Protein AF-C0EUX6-F1 (afdb_monomer_lite)

Structure (mmCIF, N/CA/C/O backbone):
data_AF-C0EUX6-F1
#
_entry.id   AF-C0EUX6-F1
#
loop_
_atom_site.group_PDB
_atom_site.id
_atom_site.type_symbol
_atom_site.label_atom_id
_atom_site.label_alt_id
_atom_site.label_comp_id
_atom_site.label_asym_id
_atom_site.label_entity_id
_atom_site.label_seq_id
_atom_site.pdbx_PDB_ins_code
_atom_site.Cartn_x
_atom_site.Cartn_y
_atom_site.Cartn_z
_atom_site.occupancy
_atom_site.B_iso_or_equiv
_atom_site.auth_seq_id
_atom_site.auth_comp_id
_atom_site.auth_asym_id
_atom_site.auth_atom_id
_atom_site.pdbx_PDB_model_num
ATOM 1 N N . MET A 1 1 ? -23.856 -21.561 20.887 1.00 51.75 1 MET A N 1
ATOM 2 C CA . MET A 1 1 ? -22.809 -20.788 21.598 1.00 51.75 1 MET A CA 1
ATOM 3 C C . MET A 1 1 ? -22.671 -19.412 20.959 1.00 51.75 1 MET A C 1
ATOM 5 O O . MET A 1 1 ? -22.962 -19.284 19.781 1.00 51.75 1 MET A O 1
ATOM 9 N N . LEU A 1 2 ? -22.234 -18.390 21.704 1.00 50.78 2 LEU A N 1
ATOM 10 C CA . LEU A 1 2 ? -22.092 -17.003 21.214 1.00 50.78 2 LEU A CA 1
ATOM 11 C C . LEU A 1 2 ? -21.174 -16.906 19.976 1.00 50.78 2 LEU A C 1
ATOM 13 O O . LEU A 1 2 ? -21.455 -16.168 19.037 1.00 50.78 2 LEU A O 1
ATOM 17 N N . PHE A 1 3 ? -20.139 -17.751 19.940 1.00 51.97 3 PHE A N 1
ATOM 18 C CA . PHE A 1 3 ? -19.257 -17.929 18.787 1.00 51.97 3 PHE A CA 1
ATOM 19 C C . PHE A 1 3 ? -19.968 -18.508 17.555 1.00 51.97 3 PHE 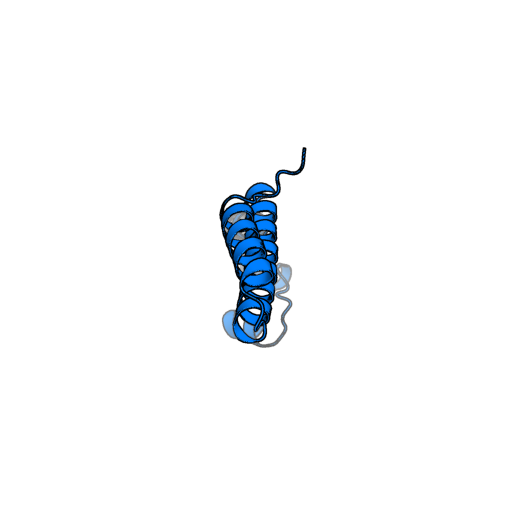A C 1
ATOM 21 O O . PHE A 1 3 ? -19.644 -18.122 16.444 1.00 51.97 3 PHE A O 1
ATOM 28 N N . GLU A 1 4 ? -20.987 -19.355 17.720 1.00 54.12 4 GLU A N 1
ATOM 29 C CA . GLU A 1 4 ? -21.733 -19.938 16.591 1.00 54.12 4 GLU A CA 1
ATOM 30 C C . GLU A 1 4 ? -22.688 -18.935 15.927 1.00 54.12 4 GLU A C 1
ATOM 32 O O . GLU A 1 4 ? -23.073 -19.143 14.782 1.00 54.12 4 GLU A O 1
ATOM 37 N N . GLN A 1 5 ? -23.090 -17.869 16.631 1.00 50.97 5 GLN A N 1
ATOM 38 C CA . GLN A 1 5 ? -23.906 -16.792 16.055 1.00 50.97 5 GLN A CA 1
ATOM 39 C C . GLN A 1 5 ? -23.050 -15.793 15.267 1.00 50.97 5 GLN A C 1
ATOM 41 O O . GLN A 1 5 ? -23.478 -15.328 14.213 1.00 50.97 5 GLN A O 1
ATOM 46 N N . LEU A 1 6 ? -21.822 -15.521 15.730 1.00 50.75 6 LEU A N 1
ATOM 47 C CA . LEU A 1 6 ? -20.831 -14.739 14.983 1.00 50.75 6 LEU A CA 1
ATOM 48 C C . LEU A 1 6 ? -20.450 -15.436 13.666 1.00 50.75 6 LEU A C 1
ATOM 50 O O . LEU A 1 6 ? -20.362 -14.783 12.633 1.00 50.75 6 LEU A O 1
ATOM 54 N N . ASP A 1 7 ? -20.284 -16.760 13.706 1.00 49.16 7 ASP A N 1
ATOM 55 C CA . ASP A 1 7 ? -19.822 -17.568 12.569 1.00 49.16 7 ASP A CA 1
ATOM 56 C C . ASP A 1 7 ? -20.911 -17.814 11.503 1.00 49.16 7 ASP A C 1
ATOM 58 O O . ASP A 1 7 ? -20.608 -18.189 10.373 1.00 49.16 7 ASP A O 1
ATOM 62 N N . LYS A 1 8 ? -22.195 -17.623 11.847 1.00 53.84 8 LYS A N 1
ATOM 63 C CA . LYS A 1 8 ? -23.330 -17.958 10.964 1.00 53.84 8 LYS A CA 1
ATOM 64 C C . LYS A 1 8 ? -24.135 -16.774 10.443 1.00 53.84 8 LYS A C 1
ATOM 66 O O . LYS A 1 8 ? -24.655 -16.878 9.337 1.00 53.84 8 LYS A O 1
ATOM 71 N N . GLU A 1 9 ? -24.298 -15.695 11.213 1.00 50.09 9 GLU A N 1
ATOM 72 C CA . GLU A 1 9 ? -25.284 -14.650 10.877 1.00 50.09 9 GLU A CA 1
ATOM 73 C C . GLU A 1 9 ? -24.696 -13.257 10.623 1.00 50.09 9 GLU A C 1
ATOM 75 O O . GLU A 1 9 ? -25.452 -12.360 10.260 1.00 50.09 9 GLU A O 1
ATOM 80 N N . GLU A 1 10 ? -23.379 -13.053 10.780 1.00 51.62 10 GLU A N 1
ATOM 81 C CA . GLU A 1 10 ? -22.654 -11.782 10.526 1.00 51.62 10 GLU A CA 1
ATOM 82 C C . GLU A 1 10 ? -23.211 -10.539 11.278 1.00 51.62 10 GLU A C 1
ATOM 84 O O . GLU A 1 10 ? -22.642 -9.450 11.238 1.00 51.62 10 GLU A O 1
ATOM 89 N N . LYS A 1 11 ? -24.314 -10.685 12.023 1.00 50.06 11 LYS A N 1
ATOM 90 C CA . LYS A 1 11 ? -25.012 -9.651 12.785 1.00 50.06 11 LYS A CA 1
ATOM 91 C C . LYS A 1 11 ? -25.377 -10.189 14.156 1.00 50.06 11 LYS A C 1
ATOM 93 O O . LYS A 1 11 ? -26.407 -10.822 14.364 1.00 50.06 11 LYS A O 1
ATOM 98 N N . ILE A 1 12 ? -24.531 -9.870 15.123 1.00 56.38 12 ILE A N 1
ATOM 99 C CA . ILE A 1 12 ? -24.845 -10.058 16.534 1.00 56.38 12 ILE A CA 1
ATOM 100 C C . ILE A 1 12 ? -25.888 -9.005 16.926 1.00 56.38 12 ILE A C 1
ATOM 102 O O . ILE A 1 12 ? -25.641 -7.815 16.752 1.00 56.38 12 ILE A O 1
ATOM 106 N N . ASN A 1 13 ? -27.041 -9.419 17.464 1.00 58.91 13 ASN A N 1
ATOM 107 C CA . ASN A 1 13 ? -28.014 -8.506 18.070 1.00 58.91 13 ASN A CA 1
ATOM 108 C C . ASN A 1 13 ? -27.635 -8.250 19.547 1.00 58.91 13 ASN A C 1
ATOM 110 O O . ASN A 1 13 ? -27.876 -9.123 20.388 1.00 58.91 13 ASN A O 1
ATOM 114 N N . PRO A 1 14 ? -27.080 -7.074 19.902 1.00 58.28 14 PRO A N 1
ATOM 115 C CA . PRO A 1 14 ? -26.565 -6.810 21.249 1.00 58.28 14 PRO A CA 1
ATOM 116 C C . PRO A 1 14 ? -27.666 -6.828 22.320 1.00 58.28 14 PRO A C 1
ATOM 118 O O . PRO A 1 14 ? -27.411 -7.170 23.473 1.00 58.28 14 PRO A O 1
ATOM 121 N N . ALA A 1 15 ? -28.915 -6.531 21.941 1.00 58.94 15 ALA A N 1
ATOM 122 C CA . ALA A 1 15 ? -30.058 -6.531 22.854 1.00 58.94 15 ALA A CA 1
ATOM 123 C C . ALA A 1 15 ? -30.412 -7.942 23.360 1.00 58.94 15 ALA A C 1
ATOM 125 O O . ALA A 1 15 ? -30.818 -8.106 24.510 1.00 58.94 15 ALA A O 1
ATOM 126 N N . ALA A 1 16 ? -30.208 -8.973 22.532 1.00 62.91 16 ALA A N 1
ATOM 127 C CA . ALA A 1 16 ? -30.423 -10.360 22.937 1.00 62.91 16 ALA A CA 1
ATOM 128 C C . ALA A 1 16 ? -29.374 -10.821 23.964 1.00 62.91 16 ALA A C 1
ATOM 130 O O . ALA A 1 16 ? -29.693 -11.598 24.863 1.00 62.91 16 ALA A O 1
ATOM 131 N N . ILE A 1 17 ? -28.149 -10.291 23.879 1.00 62.53 17 ILE A N 1
ATOM 132 C CA . ILE A 1 17 ? -27.068 -10.554 24.837 1.00 62.53 17 ILE A CA 1
ATOM 133 C C . ILE A 1 17 ? -27.390 -9.891 26.177 1.00 62.53 17 ILE A C 1
ATOM 135 O O . ILE A 1 17 ? -27.380 -10.569 27.199 1.00 62.53 17 ILE A O 1
ATOM 139 N N . LEU A 1 18 ? -27.778 -8.612 26.163 1.00 59.78 18 LEU A N 1
ATOM 140 C CA . LEU A 1 18 ? -28.163 -7.860 27.365 1.00 59.78 18 LEU A CA 1
ATOM 141 C C . LEU A 1 18 ? -29.351 -8.496 28.106 1.00 59.78 18 LEU A C 1
ATOM 143 O O . LEU A 1 18 ? -29.335 -8.579 29.329 1.00 59.78 18 LEU A O 1
ATOM 147 N N . SER A 1 19 ? -30.345 -9.022 27.380 1.00 63.03 19 SER A N 1
ATOM 148 C CA . SER A 1 19 ? -31.535 -9.658 27.975 1.00 63.03 19 SER A CA 1
ATOM 149 C C . SER A 1 19 ? -31.274 -10.977 28.716 1.00 63.03 19 SER A C 1
ATOM 151 O O . SER A 1 19 ? -32.154 -11.469 29.421 1.00 63.03 19 SER A O 1
ATOM 153 N N . ARG A 1 20 ? -30.086 -11.577 28.551 1.00 62.94 20 ARG A N 1
ATOM 154 C CA . ARG A 1 20 ? -29.700 -12.820 29.236 1.00 62.94 20 ARG A CA 1
ATOM 155 C C . ARG A 1 20 ? -29.209 -12.565 30.664 1.00 62.94 20 ARG A C 1
ATOM 157 O O . ARG A 1 20 ? -29.201 -13.497 31.464 1.00 62.94 20 ARG A O 1
ATOM 164 N N . PHE A 1 21 ? -28.821 -11.329 30.966 1.00 58.88 21 PHE A N 1
ATOM 165 C CA . PHE A 1 21 ? -28.361 -10.908 32.281 1.00 58.88 21 PHE A CA 1
ATOM 166 C C . PHE A 1 21 ? -29.552 -10.332 33.039 1.00 58.88 21 PHE A C 1
ATOM 168 O O . PHE A 1 21 ? -30.180 -9.378 32.592 1.00 58.88 21 PHE A O 1
ATOM 175 N N . THR A 1 22 ? -29.920 -10.955 34.152 1.00 59.44 22 THR A N 1
ATOM 176 C CA . THR A 1 22 ? -31.037 -10.516 35.007 1.00 59.44 22 THR A CA 1
ATOM 177 C C . THR A 1 22 ? -30.645 -9.395 35.968 1.00 59.44 22 THR A C 1
ATOM 179 O O . THR A 1 22 ? -31.529 -8.751 36.528 1.00 59.44 22 THR A O 1
ATOM 182 N N . ASP A 1 23 ? -29.345 -9.167 36.160 1.00 71.00 23 ASP A N 1
ATOM 183 C CA . ASP A 1 23 ? -28.807 -8.163 37.070 1.00 71.00 23 ASP A CA 1
ATOM 184 C C . ASP A 1 23 ? -28.476 -6.849 36.340 1.00 71.00 23 ASP A C 1
ATOM 186 O O . ASP A 1 23 ? -27.865 -6.839 35.269 1.00 71.00 23 ASP A O 1
ATOM 190 N N . ALA A 1 24 ? -28.922 -5.728 36.911 1.00 66.75 24 ALA A N 1
ATOM 191 C CA . ALA A 1 24 ? -28.824 -4.409 36.291 1.00 66.75 24 ALA A CA 1
ATOM 192 C C . ALA A 1 24 ? -27.394 -3.836 36.289 1.00 66.75 24 ALA A C 1
ATOM 194 O O . ALA A 1 24 ? -27.067 -3.044 35.403 1.00 66.75 24 ALA A O 1
ATOM 195 N N . GLU A 1 25 ? -26.544 -4.225 37.245 1.00 67.12 25 GLU A N 1
ATOM 196 C CA . GLU A 1 25 ? -25.130 -3.831 37.251 1.00 67.12 25 GLU A CA 1
ATOM 197 C C . GLU A 1 25 ? -24.366 -4.607 36.171 1.00 67.12 25 GLU A C 1
ATOM 199 O O . GLU A 1 25 ? -23.625 -4.017 35.385 1.00 67.12 25 GLU A O 1
ATOM 204 N N . GLU A 1 26 ? -24.648 -5.902 36.028 1.00 65.94 26 GLU A N 1
ATOM 205 C CA . GLU A 1 26 ? -24.028 -6.765 35.014 1.00 65.94 26 GLU A CA 1
ATOM 206 C C . GLU A 1 26 ? -24.408 -6.335 33.580 1.00 65.94 26 GLU A C 1
ATOM 208 O O . GLU A 1 26 ? -23.561 -6.250 32.685 1.00 65.94 26 GLU A O 1
ATOM 213 N N . GLN A 1 27 ? -25.670 -5.942 33.362 1.00 64.88 27 GLN A N 1
ATOM 214 C CA . GLN A 1 27 ? -26.105 -5.332 32.098 1.00 64.88 27 GLN A CA 1
ATOM 215 C C . GLN A 1 27 ? -25.345 -4.039 31.775 1.00 64.88 27 GLN A C 1
ATOM 217 O O . GLN A 1 27 ? -25.054 -3.769 30.608 1.00 64.88 27 GLN A O 1
ATOM 222 N N . LYS A 1 28 ? -25.021 -3.230 32.788 1.00 69.00 28 LYS A N 1
ATOM 223 C CA . LYS A 1 28 ? -24.345 -1.939 32.624 1.00 69.00 28 LYS A CA 1
ATOM 224 C C . LYS A 1 28 ? -22.862 -2.108 32.302 1.00 69.00 28 LYS A C 1
ATOM 226 O O . LYS A 1 28 ? -22.353 -1.385 31.445 1.00 69.00 28 LYS A O 1
ATOM 231 N N . GLU A 1 29 ? -22.189 -3.078 32.917 1.00 67.38 29 GLU A N 1
ATOM 232 C CA . GLU A 1 29 ? -20.806 -3.437 32.578 1.00 67.38 29 GLU A CA 1
ATOM 233 C C . GLU A 1 29 ? -20.699 -3.954 31.141 1.00 67.38 29 GLU A C 1
ATOM 235 O O . GLU A 1 29 ? -19.852 -3.506 30.367 1.00 67.38 29 GLU A O 1
ATOM 240 N N . ILE A 1 30 ? -21.613 -4.835 30.737 1.00 65.31 30 ILE A N 1
ATOM 241 C CA . ILE A 1 30 ? -21.626 -5.396 29.384 1.00 65.31 30 ILE A CA 1
ATOM 242 C C . ILE A 1 30 ? -21.992 -4.321 28.361 1.00 65.31 30 ILE A C 1
ATOM 244 O O . ILE A 1 30 ? -21.346 -4.227 27.319 1.00 65.31 30 ILE A O 1
ATOM 248 N N . ALA A 1 31 ? -22.957 -3.448 28.661 1.00 65.25 31 ALA A N 1
ATOM 249 C CA . ALA A 1 31 ? -23.258 -2.296 27.818 1.00 65.25 31 ALA A CA 1
ATOM 250 C C . ALA A 1 31 ? -22.049 -1.360 27.676 1.00 65.25 31 ALA A C 1
ATOM 252 O O . ALA A 1 31 ? -21.814 -0.853 26.583 1.00 65.25 31 ALA A O 1
ATOM 253 N N . ALA A 1 32 ? -21.253 -1.161 28.731 1.00 65.38 32 ALA A N 1
ATOM 254 C CA . ALA A 1 32 ? -20.023 -0.379 28.648 1.00 65.38 32 ALA A CA 1
ATOM 255 C C . ALA A 1 32 ? -18.983 -1.043 27.729 1.00 65.38 32 ALA A C 1
ATOM 257 O O . ALA A 1 32 ? -18.399 -0.352 26.901 1.00 65.38 32 ALA A O 1
ATOM 258 N N . ILE A 1 33 ? -18.815 -2.368 27.799 1.00 67.94 33 ILE A N 1
ATOM 259 C CA . ILE A 1 33 ? -17.905 -3.138 26.929 1.00 67.94 33 ILE A CA 1
ATOM 260 C C . ILE A 1 33 ? -18.380 -3.144 25.463 1.00 67.94 33 ILE A C 1
ATOM 262 O O . ILE A 1 33 ? -17.573 -3.045 24.540 1.00 67.94 33 ILE A O 1
ATOM 266 N N . PHE A 1 34 ? -19.689 -3.224 25.217 1.00 61.81 34 PHE A N 1
ATOM 267 C CA . PHE A 1 34 ? -20.242 -3.136 23.860 1.00 61.81 34 PHE A CA 1
ATOM 268 C C . PHE A 1 34 ? -20.208 -1.707 23.302 1.00 61.81 34 PHE A C 1
ATOM 270 O O . PHE A 1 34 ? -19.997 -1.521 22.106 1.00 61.81 34 PHE A O 1
ATOM 277 N N . ASN A 1 35 ? -20.402 -0.696 24.154 1.00 59.25 35 ASN A N 1
ATOM 278 C CA . ASN A 1 35 ? -20.372 0.715 23.770 1.00 59.25 35 ASN A CA 1
ATOM 279 C C . ASN A 1 35 ? -18.943 1.275 23.675 1.00 59.25 35 ASN A C 1
ATOM 281 O O . ASN A 1 35 ? -18.733 2.319 23.054 1.00 59.25 35 ASN A O 1
ATOM 285 N N . THR A 1 36 ? -17.936 0.584 24.224 1.00 57.38 36 THR A N 1
ATOM 286 C CA . THR A 1 36 ? -16.550 0.769 23.791 1.00 57.38 36 THR A CA 1
ATOM 287 C C . THR A 1 36 ? -16.425 0.239 22.372 1.00 57.38 36 THR A C 1
ATOM 289 O O . THR A 1 36 ? -15.995 -0.886 22.135 1.00 57.38 36 THR A O 1
ATOM 292 N N . HIS A 1 37 ? -16.824 1.068 21.409 1.00 53.81 37 HIS A N 1
ATOM 293 C CA . HIS A 1 37 ? -16.452 0.899 20.019 1.00 53.81 37 HIS A CA 1
ATOM 294 C C . HIS A 1 37 ? -14.931 0.752 19.975 1.00 53.81 37 HIS A C 1
ATOM 296 O O . HIS A 1 37 ? -14.197 1.737 20.090 1.00 53.81 37 HIS A O 1
ATOM 302 N N . LEU A 1 38 ? -14.448 -0.483 19.810 1.00 55.66 38 LEU A N 1
ATOM 303 C CA . LEU A 1 38 ? -13.130 -0.705 19.244 1.00 55.66 38 LEU A CA 1
ATOM 304 C C . LEU A 1 38 ? -13.115 0.128 17.966 1.00 55.66 38 LEU A C 1
ATOM 306 O O . LEU A 1 38 ? -13.909 -0.121 17.056 1.00 55.66 38 LEU A O 1
ATOM 310 N N . LYS A 1 39 ? -12.289 1.178 17.940 1.00 53.31 39 LYS A N 1
ATOM 311 C CA . LYS A 1 39 ? -12.058 1.974 16.7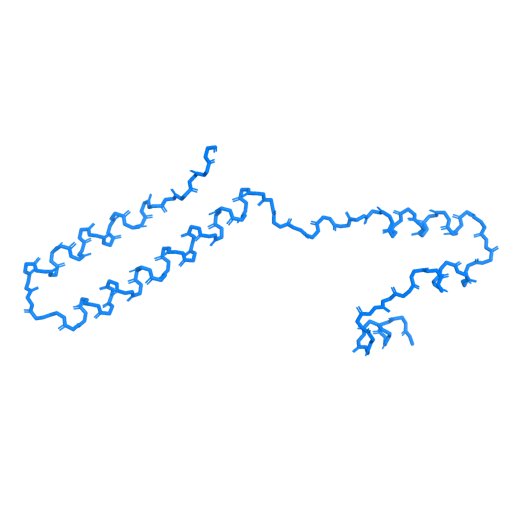38 1.00 53.31 39 LYS A CA 1
ATOM 312 C C . LYS A 1 39 ? -11.348 1.065 15.737 1.00 53.31 39 LYS A C 1
ATOM 314 O O . LYS A 1 39 ? -10.131 1.083 15.620 1.00 53.31 39 LYS A O 1
ATOM 319 N N . TYR A 1 40 ? -12.118 0.215 15.067 1.00 53.97 40 TYR A N 1
ATOM 320 C CA . TYR A 1 40 ? -11.689 -0.533 13.901 1.00 53.97 40 TYR A CA 1
ATOM 321 C C . TYR A 1 40 ? -11.671 0.449 12.738 1.00 53.97 40 TYR A C 1
ATOM 323 O O . TYR A 1 40 ? -12.630 0.602 11.991 1.00 53.97 40 TYR A O 1
ATOM 331 N N . GLY A 1 41 ? -10.572 1.179 12.667 1.00 56.59 41 GLY A N 1
ATOM 332 C CA . GLY A 1 41 ? -10.222 2.079 11.591 1.00 56.59 41 GLY A CA 1
ATOM 333 C C . GLY A 1 41 ? -8.738 2.339 11.732 1.00 56.59 41 GLY A C 1
ATOM 334 O O . GLY A 1 41 ? -8.268 2.627 12.835 1.00 56.59 41 GLY A O 1
ATOM 335 N N . LEU A 1 42 ? -7.996 2.169 10.642 1.00 59.31 42 LEU A N 1
ATOM 336 C CA . LEU A 1 42 ? -6.627 2.659 10.581 1.00 59.31 42 LEU A CA 1
ATOM 337 C C . LEU A 1 42 ? -6.671 4.156 10.935 1.00 59.31 42 LEU A C 1
ATOM 339 O O . LEU A 1 42 ? -7.609 4.857 10.550 1.00 59.31 42 LEU A O 1
ATOM 343 N N . SER A 1 43 ? -5.706 4.645 11.718 1.00 72.94 43 SER A N 1
ATOM 344 C CA . SER A 1 43 ? -5.546 6.095 11.869 1.00 72.94 43 SER A CA 1
ATOM 345 C C . SER A 1 43 ? -5.423 6.711 10.473 1.00 72.94 43 SER A C 1
ATOM 347 O O . SER A 1 43 ? -4.898 6.060 9.573 1.00 72.94 43 SER A O 1
ATOM 349 N N . SER A 1 44 ? -5.837 7.961 10.270 1.00 75.00 44 SER A N 1
ATOM 350 C CA . SER A 1 44 ? -5.628 8.646 8.983 1.00 75.00 44 SER A CA 1
ATOM 351 C C . SER A 1 44 ? -4.158 8.591 8.531 1.00 75.00 44 SER A C 1
ATOM 353 O O . SER A 1 44 ? -3.870 8.471 7.346 1.00 75.00 44 SER A O 1
ATOM 355 N N . GLU A 1 45 ? -3.226 8.585 9.489 1.00 76.81 45 GLU A N 1
ATOM 356 C CA . GLU A 1 45 ? -1.793 8.384 9.247 1.00 76.81 45 GLU A CA 1
ATOM 357 C C . GLU A 1 45 ? -1.456 6.963 8.757 1.00 76.81 45 GLU A C 1
ATOM 359 O O . GLU A 1 45 ? -0.660 6.785 7.831 1.00 76.81 45 GLU A O 1
ATOM 364 N N . ASP A 1 46 ? -2.087 5.941 9.337 1.00 76.12 46 ASP A N 1
ATOM 365 C CA . ASP A 1 46 ? -1.913 4.550 8.919 1.00 76.12 46 ASP A CA 1
ATOM 366 C C . ASP A 1 46 ? -2.558 4.288 7.550 1.00 76.12 46 ASP A C 1
ATOM 368 O O . ASP A 1 46 ? -2.015 3.520 6.754 1.00 76.12 46 ASP A O 1
ATOM 372 N N . GLU A 1 47 ? -3.684 4.941 7.245 1.00 78.88 47 GLU A N 1
ATOM 373 C CA . GLU A 1 47 ? -4.325 4.899 5.927 1.00 78.88 47 GLU A CA 1
ATOM 374 C C . GLU A 1 47 ? -3.425 5.508 4.847 1.00 78.88 47 GLU A C 1
ATOM 376 O O . GLU A 1 47 ? -3.210 4.890 3.800 1.00 78.88 47 GLU A O 1
ATOM 381 N N . ASP A 1 48 ? -2.842 6.682 5.103 1.00 80.50 48 ASP A N 1
ATOM 382 C CA . ASP A 1 48 ? -1.930 7.344 4.165 1.00 80.50 48 ASP A CA 1
ATOM 383 C C . ASP A 1 48 ? -0.633 6.547 3.964 1.00 80.50 48 ASP A 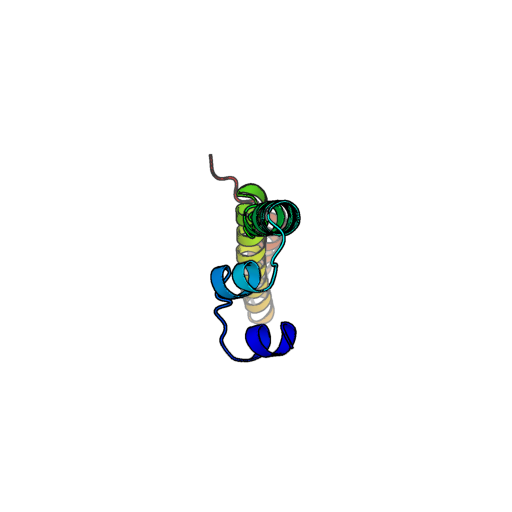C 1
ATOM 385 O O . ASP A 1 48 ? -0.113 6.449 2.841 1.00 80.50 48 ASP A O 1
ATOM 389 N N . LYS A 1 49 ? -0.132 5.901 5.022 1.00 83.38 49 LYS A N 1
ATOM 390 C CA . LYS A 1 49 ? 1.015 4.992 4.942 1.00 83.38 49 LYS A CA 1
ATOM 391 C C . LYS A 1 49 ? 0.688 3.739 4.133 1.00 83.38 49 LYS A C 1
ATOM 393 O O . LYS A 1 49 ? 1.443 3.394 3.223 1.00 83.38 49 LYS A O 1
ATOM 398 N N . ALA A 1 50 ? -0.444 3.095 4.407 1.00 83.75 50 ALA A N 1
ATOM 399 C CA . ALA A 1 50 ? -0.890 1.918 3.667 1.00 83.75 50 ALA A CA 1
ATOM 400 C C . ALA A 1 50 ? -1.099 2.242 2.180 1.00 83.75 50 ALA A C 1
ATOM 402 O O . ALA A 1 50 ? -0.647 1.496 1.309 1.00 83.75 50 ALA A O 1
ATOM 403 N N . LEU A 1 51 ? -1.708 3.389 1.873 1.00 84.56 51 LEU A N 1
ATOM 404 C CA . LEU A 1 51 ? -1.879 3.869 0.505 1.00 84.56 51 LEU A CA 1
ATOM 405 C C . LEU A 1 51 ? -0.529 4.125 -0.177 1.00 84.56 51 LEU A C 1
ATOM 407 O O . LEU A 1 51 ? -0.313 3.680 -1.306 1.00 84.56 51 LEU A O 1
ATOM 411 N N . SER A 1 52 ? 0.394 4.800 0.514 1.00 85.50 52 SER A N 1
ATOM 412 C CA . SER A 1 52 ? 1.754 5.043 0.019 1.00 85.50 52 SER A CA 1
ATOM 413 C C . SER A 1 52 ? 2.479 3.740 -0.310 1.00 85.50 52 SER A C 1
ATOM 415 O O . SER A 1 52 ? 3.099 3.630 -1.370 1.00 85.50 52 SER A O 1
ATOM 417 N N . ASP A 1 53 ? 2.368 2.738 0.561 1.00 86.25 53 ASP A N 1
ATOM 418 C CA . ASP A 1 53 ? 3.006 1.435 0.386 1.00 86.25 53 ASP A CA 1
ATOM 419 C C . ASP A 1 53 ? 2.417 0.663 -0.799 1.00 86.25 53 ASP A C 1
ATOM 421 O O . ASP A 1 53 ? 3.166 0.081 -1.589 1.00 86.25 53 ASP A O 1
ATOM 425 N N . VAL A 1 54 ? 1.092 0.688 -0.974 1.00 87.88 54 VAL A N 1
ATOM 426 C CA . VAL A 1 54 ? 0.422 0.050 -2.118 1.00 87.88 54 VAL A CA 1
ATOM 427 C C . VAL A 1 54 ? 0.843 0.712 -3.429 1.00 87.88 54 VAL A C 1
ATOM 429 O O . VAL A 1 54 ? 1.272 0.022 -4.356 1.00 87.88 54 VAL A O 1
ATOM 432 N N . VAL A 1 55 ? 0.794 2.045 -3.505 1.00 88.19 55 VAL A N 1
ATOM 433 C CA . VAL A 1 55 ? 1.200 2.793 -4.708 1.00 88.19 55 VAL A CA 1
ATOM 434 C C . VAL A 1 55 ? 2.671 2.537 -5.034 1.00 88.19 55 VAL A C 1
ATOM 436 O O . VAL A 1 55 ? 3.016 2.296 -6.195 1.00 88.19 55 VAL A O 1
ATOM 439 N N . ARG A 1 56 ? 3.540 2.526 -4.016 1.00 88.00 56 ARG A N 1
ATOM 440 C CA . ARG A 1 56 ? 4.963 2.218 -4.177 1.00 88.00 56 ARG A CA 1
ATOM 441 C C . ARG A 1 56 ? 5.165 0.809 -4.726 1.00 88.00 56 ARG A C 1
ATOM 443 O O . ARG A 1 56 ? 5.909 0.655 -5.690 1.00 88.00 56 ARG A O 1
ATOM 450 N N . LYS A 1 57 ? 4.495 -0.203 -4.163 1.00 87.94 57 LYS A N 1
ATOM 451 C CA . LYS A 1 57 ? 4.596 -1.598 -4.62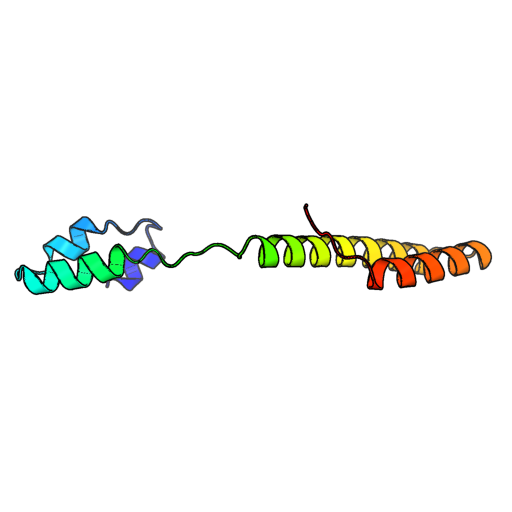6 1.00 87.94 57 LYS A CA 1
ATOM 452 C C . LYS A 1 57 ? 4.177 -1.751 -6.085 1.00 87.94 57 LYS A C 1
ATOM 454 O O . LYS A 1 57 ? 4.928 -2.332 -6.860 1.00 87.94 57 LYS A O 1
ATOM 459 N N . VAL A 1 58 ? 3.029 -1.194 -6.471 1.00 88.94 58 VAL A N 1
ATOM 460 C CA . VAL A 1 58 ? 2.524 -1.292 -7.852 1.00 88.94 58 VAL A CA 1
ATOM 461 C C . VAL A 1 58 ? 3.486 -0.628 -8.839 1.00 88.94 58 VAL A C 1
ATOM 463 O O . VAL A 1 58 ? 3.803 -1.197 -9.882 1.00 88.94 58 VAL A O 1
ATOM 466 N N . LYS A 1 59 ? 3.999 0.561 -8.509 1.00 87.00 59 LYS A N 1
ATOM 467 C CA . LYS A 1 59 ? 4.951 1.271 -9.373 1.00 87.00 59 LYS A CA 1
ATOM 468 C C . LYS A 1 59 ? 6.308 0.580 -9.455 1.00 87.00 59 LYS A C 1
ATOM 470 O O . LYS A 1 59 ? 6.873 0.529 -10.541 1.00 87.00 59 LYS A O 1
ATOM 475 N N . LEU A 1 60 ? 6.821 0.038 -8.349 1.00 87.38 60 LEU A N 1
ATOM 476 C CA . LEU A 1 60 ? 8.059 -0.743 -8.361 1.00 87.38 60 LEU A CA 1
ATOM 477 C C . LEU A 1 60 ? 7.913 -1.999 -9.217 1.00 87.38 60 LEU A C 1
ATOM 479 O O . LEU A 1 60 ? 8.776 -2.235 -10.053 1.00 87.38 60 LEU A O 1
ATOM 483 N N . ALA A 1 61 ? 6.805 -2.732 -9.077 1.00 87.81 61 ALA A N 1
ATOM 484 C CA . ALA A 1 61 ? 6.524 -3.899 -9.908 1.00 87.81 61 ALA A CA 1
ATOM 485 C C . ALA 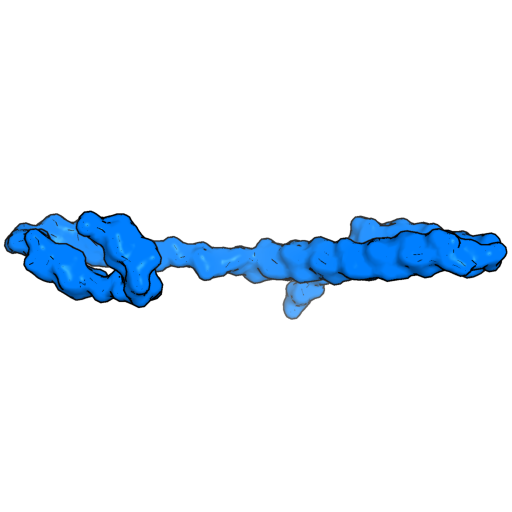A 1 61 ? 6.454 -3.531 -11.399 1.00 87.81 61 ALA A C 1
ATOM 487 O O . ALA A 1 61 ? 7.045 -4.213 -12.224 1.00 87.81 61 ALA A O 1
ATOM 488 N N . SER A 1 62 ? 5.807 -2.411 -11.740 1.00 87.19 62 SER A N 1
ATOM 489 C CA . SER A 1 62 ? 5.756 -1.912 -13.121 1.00 87.19 62 SER A CA 1
ATOM 490 C C . SER A 1 62 ? 7.136 -1.536 -13.673 1.00 87.19 62 SER A C 1
ATOM 492 O O . SER A 1 62 ? 7.413 -1.823 -14.830 1.00 87.19 62 SER A O 1
ATOM 494 N N . ILE A 1 63 ? 7.996 -0.895 -12.872 1.00 86.56 63 ILE A N 1
ATOM 495 C CA . ILE A 1 63 ? 9.362 -0.535 -13.287 1.00 86.56 63 ILE A CA 1
ATOM 496 C C . ILE A 1 63 ? 10.217 -1.793 -13.452 1.00 86.56 63 ILE A C 1
ATOM 498 O O . ILE A 1 63 ? 10.982 -1.885 -14.403 1.00 86.56 63 ILE A O 1
ATOM 502 N N . GLU A 1 64 ? 10.112 -2.751 -12.532 1.00 86.25 64 GLU A N 1
ATOM 503 C CA . GLU A 1 64 ? 10.854 -4.013 -12.602 1.00 86.25 64 GLU A CA 1
ATOM 504 C C . GLU A 1 64 ? 10.445 -4.839 -13.821 1.00 86.25 64 GLU A C 1
ATOM 506 O O . GLU A 1 64 ? 11.320 -5.343 -14.522 1.00 86.25 64 GLU A O 1
ATOM 511 N N . ASP A 1 65 ? 9.149 -4.900 -14.122 1.00 89.06 65 ASP A N 1
ATOM 512 C CA . ASP A 1 65 ? 8.640 -5.516 -15.345 1.00 89.06 65 ASP A CA 1
ATOM 513 C C . ASP A 1 65 ? 9.210 -4.822 -16.594 1.00 89.06 65 ASP A C 1
ATOM 515 O O . ASP A 1 65 ? 9.786 -5.475 -17.464 1.00 89.06 65 ASP A O 1
ATOM 519 N N . GLU A 1 66 ? 9.178 -3.486 -16.646 1.00 85.56 66 GLU A N 1
ATOM 520 C CA . GLU A 1 66 ? 9.738 -2.723 -17.768 1.00 85.56 66 GLU A CA 1
ATOM 521 C C . GLU A 1 66 ? 11.260 -2.920 -17.901 1.00 85.56 66 GLU A C 1
ATOM 523 O O . GLU A 1 66 ? 11.773 -3.021 -19.014 1.00 85.56 66 GLU A O 1
ATOM 528 N N . MET A 1 67 ? 11.996 -3.045 -16.791 1.00 82.50 67 MET A N 1
ATOM 529 C CA . MET A 1 67 ? 13.443 -3.299 -16.789 1.00 82.50 67 MET A CA 1
ATOM 530 C C . MET A 1 67 ? 13.809 -4.679 -17.344 1.00 82.50 67 MET A C 1
ATOM 532 O O . MET A 1 67 ? 14.863 -4.805 -17.964 1.00 82.50 67 MET A O 1
ATOM 536 N N . VAL A 1 68 ? 12.977 -5.701 -17.118 1.00 85.62 68 VAL A N 1
ATOM 537 C CA . VAL A 1 68 ? 13.199 -7.062 -17.641 1.00 85.62 68 VAL A CA 1
ATOM 538 C C . VAL A 1 68 ? 12.936 -7.128 -19.147 1.00 85.62 68 VAL A C 1
ATOM 540 O O . VAL A 1 68 ? 13.627 -7.852 -19.860 1.00 85.62 68 VAL A O 1
ATOM 543 N N . HIS A 1 69 ? 11.969 -6.354 -19.641 1.00 84.19 69 HIS A N 1
ATOM 544 C CA . HIS A 1 69 ? 11.584 -6.346 -21.056 1.00 84.19 69 HIS A CA 1
ATOM 545 C C . HIS A 1 69 ? 12.362 -5.326 -21.902 1.00 84.19 69 HIS A C 1
ATOM 547 O O . HIS A 1 69 ? 12.364 -5.401 -23.132 1.00 84.19 69 HIS A O 1
ATOM 553 N N . THR A 1 70 ? 13.041 -4.371 -21.268 1.00 80.38 70 THR A N 1
ATOM 554 C CA . THR A 1 70 ? 13.808 -3.331 -21.957 1.00 80.38 70 THR A CA 1
ATOM 555 C C . THR A 1 70 ? 15.173 -3.852 -22.408 1.00 80.38 70 THR A C 1
ATOM 557 O O . THR A 1 70 ? 15.991 -4.281 -21.60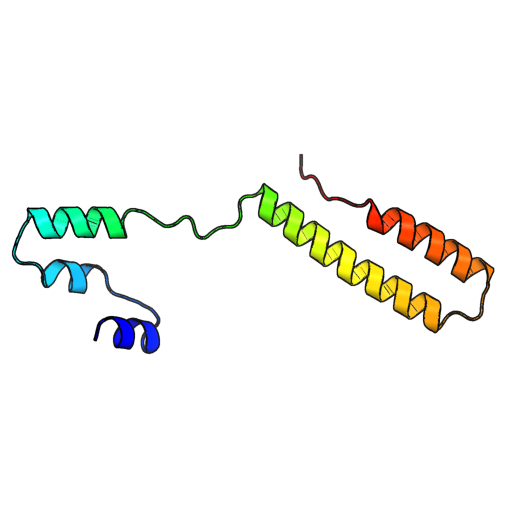2 1.00 80.38 70 THR A O 1
ATOM 560 N N . SER A 1 71 ? 15.455 -3.741 -23.709 1.00 76.56 71 SER A N 1
ATOM 561 C CA . SER A 1 71 ? 16.781 -4.017 -24.299 1.00 76.56 71 SER A CA 1
ATOM 562 C C . SER A 1 71 ? 17.662 -2.763 -24.434 1.00 76.56 71 SER A C 1
ATOM 564 O O . SER A 1 71 ? 18.811 -2.852 -24.861 1.00 76.56 71 SER A O 1
ATOM 566 N N . ASP A 1 72 ? 17.118 -1.588 -24.102 1.00 84.81 72 ASP A N 1
ATOM 567 C CA . ASP A 1 72 ? 17.780 -0.287 -24.210 1.00 84.81 72 ASP A CA 1
ATOM 568 C C . ASP A 1 72 ? 18.437 0.116 -22.876 1.00 84.81 72 ASP A C 1
ATOM 570 O O . ASP A 1 72 ? 17.776 0.343 -21.860 1.00 84.81 72 ASP A O 1
ATOM 574 N N . ILE A 1 73 ? 19.765 0.234 -22.890 1.00 81.69 73 ILE A N 1
ATOM 575 C CA . ILE A 1 73 ? 20.582 0.625 -21.734 1.00 81.69 73 ILE A CA 1
ATOM 576 C C . ILE A 1 73 ? 20.262 2.040 -21.232 1.00 81.69 73 ILE A C 1
ATOM 578 O O . ILE A 1 73 ? 20.300 2.271 -20.021 1.00 81.69 73 ILE A O 1
ATOM 582 N N . MET A 1 74 ? 19.930 2.985 -22.117 1.00 85.50 74 MET A N 1
ATOM 583 C CA . MET A 1 74 ? 19.568 4.346 -21.707 1.00 85.50 74 MET A CA 1
ATOM 584 C C . MET A 1 74 ? 18.239 4.330 -20.958 1.00 85.50 74 MET A C 1
ATOM 586 O O . MET A 1 74 ? 18.122 4.901 -19.872 1.00 85.50 74 MET A O 1
ATOM 590 N N . ARG A 1 75 ? 17.262 3.587 -21.485 1.00 84.25 75 ARG A N 1
ATOM 591 C CA . ARG A 1 75 ? 15.974 3.397 -20.817 1.00 84.25 75 ARG A CA 1
ATOM 592 C C . ARG A 1 75 ? 16.134 2.675 -19.478 1.00 84.25 75 ARG A C 1
ATOM 594 O O . ARG A 1 75 ? 15.505 3.055 -18.494 1.00 84.25 75 ARG A O 1
ATOM 601 N N . TRP A 1 76 ? 17.036 1.700 -19.395 1.00 85.56 76 TRP A N 1
ATOM 602 C CA . TRP A 1 76 ? 17.357 1.018 -18.141 1.00 85.56 76 TRP A CA 1
ATOM 603 C C . TRP A 1 76 ? 17.932 1.972 -17.079 1.00 85.56 76 TRP A C 1
ATOM 605 O O . TRP A 1 76 ? 17.540 1.901 -15.913 1.00 85.56 76 TRP A O 1
ATOM 615 N N . GLN A 1 77 ? 18.800 2.918 -17.462 1.00 85.44 77 GLN A N 1
ATOM 616 C CA . GLN A 1 77 ? 19.316 3.951 -16.549 1.00 85.44 77 GLN A CA 1
ATOM 617 C C . GLN A 1 77 ? 18.221 4.906 -16.045 1.00 85.44 77 GLN A C 1
ATOM 619 O O . GLN A 1 77 ? 18.220 5.286 -14.865 1.00 85.44 77 GLN A O 1
ATOM 624 N N . GLU A 1 78 ? 17.268 5.274 -16.905 1.00 88.25 78 GLU A N 1
ATOM 625 C CA . GLU A 1 78 ? 16.096 6.059 -16.501 1.00 88.25 78 GLU A CA 1
ATOM 626 C C . GLU A 1 78 ? 15.239 5.294 -15.489 1.00 88.25 78 GLU A C 1
ATOM 628 O O . GLU A 1 78 ? 14.892 5.838 -14.436 1.00 88.25 78 GLU A O 1
ATOM 633 N N . LEU A 1 79 ? 14.954 4.018 -15.763 1.00 87.06 79 LEU A N 1
ATOM 634 C CA . LEU A 1 79 ? 14.183 3.144 -14.877 1.00 87.06 79 LEU A CA 1
ATOM 635 C C . LEU A 1 79 ? 14.876 2.948 -13.524 1.00 87.06 79 LEU A C 1
ATOM 637 O O . LEU A 1 79 ? 14.220 3.007 -12.483 1.00 87.06 79 LEU A O 1
ATOM 641 N N . LEU A 1 80 ? 16.206 2.829 -13.504 1.00 85.94 80 LEU A N 1
ATOM 642 C CA . LEU A 1 80 ? 16.985 2.761 -12.266 1.00 85.94 80 LEU A CA 1
ATOM 643 C C . LEU A 1 80 ? 16.865 4.047 -11.434 1.00 85.94 80 LEU A C 1
ATOM 645 O O . LEU A 1 80 ? 16.720 4.016 -10.207 1.00 85.94 80 LEU A O 1
ATOM 649 N N . SER A 1 81 ? 16.897 5.198 -12.103 1.00 86.69 81 SER A N 1
ATOM 650 C CA . SER A 1 81 ? 16.719 6.504 -11.465 1.00 86.69 81 SER A CA 1
ATOM 651 C C . SER A 1 81 ? 15.296 6.675 -10.924 1.00 86.69 81 SER A C 1
ATOM 653 O O . SER A 1 81 ? 15.107 7.185 -9.816 1.00 86.69 81 SER A O 1
ATOM 655 N N . LEU A 1 82 ? 14.292 6.207 -11.671 1.00 85.56 82 LEU A N 1
ATOM 656 C CA . LEU A 1 82 ? 12.890 6.193 -11.253 1.00 85.56 82 LEU A CA 1
ATOM 657 C C . LEU A 1 82 ? 12.674 5.272 -10.047 1.00 85.56 82 LEU A C 1
ATOM 659 O O . LEU A 1 82 ? 12.046 5.692 -9.076 1.00 85.56 82 LEU A O 1
ATOM 663 N N . LYS A 1 83 ? 13.266 4.071 -10.045 1.00 85.00 83 LYS A N 1
ATOM 664 C CA . LYS A 1 83 ? 13.225 3.129 -8.915 1.00 85.00 83 LYS A CA 1
ATOM 665 C C . LYS A 1 83 ? 13.745 3.770 -7.626 1.00 85.00 83 LYS A C 1
ATOM 667 O O . LYS A 1 83 ? 13.077 3.709 -6.594 1.00 85.00 83 LYS A O 1
ATOM 672 N N . ASN A 1 84 ? 14.886 4.458 -7.697 1.00 85.38 84 ASN A N 1
ATOM 673 C CA . ASN A 1 84 ? 15.468 5.174 -6.556 1.00 85.38 84 ASN A CA 1
ATOM 674 C C . ASN A 1 84 ? 14.581 6.322 -6.046 1.00 85.38 84 ASN A C 1
ATOM 676 O O . ASN A 1 84 ? 14.471 6.530 -4.837 1.00 85.38 84 ASN A O 1
ATOM 680 N N . LYS A 1 85 ? 13.923 7.062 -6.946 1.00 86.06 85 LYS A N 1
ATOM 681 C CA . LYS A 1 85 ? 12.962 8.110 -6.560 1.00 86.06 85 LYS A CA 1
ATOM 682 C C . LYS A 1 85 ? 11.729 7.517 -5.875 1.00 86.06 85 LYS A C 1
ATOM 684 O O . LYS A 1 85 ? 11.308 8.029 -4.841 1.00 86.06 85 LYS A O 1
ATOM 689 N N . MET A 1 86 ? 11.196 6.410 -6.395 1.00 84.00 86 MET A N 1
ATOM 690 C CA . MET A 1 86 ? 10.019 5.736 -5.834 1.00 84.00 86 MET A CA 1
ATOM 691 C C . MET A 1 86 ? 10.267 5.142 -4.443 1.00 84.00 86 MET A C 1
ATOM 693 O O . MET A 1 86 ? 9.350 5.120 -3.625 1.00 84.00 86 MET A O 1
ATOM 697 N N . GLN A 1 87 ? 11.495 4.717 -4.124 1.00 78.25 87 GLN A N 1
ATOM 698 C CA . GLN A 1 87 ? 11.836 4.254 -2.771 1.00 78.25 87 GLN A CA 1
ATOM 699 C C . GLN A 1 87 ? 11.700 5.347 -1.700 1.00 78.25 87 GLN A C 1
ATOM 701 O O . GLN A 1 87 ? 11.421 5.034 -0.545 1.00 78.25 87 GLN A O 1
ATOM 706 N N . LYS A 1 88 ? 11.861 6.619 -2.080 1.00 79.50 88 LYS A N 1
ATOM 707 C CA . LYS A 1 88 ? 11.739 7.777 -1.180 1.00 79.50 88 LYS A CA 1
ATOM 708 C C . LYS A 1 88 ? 10.356 8.436 -1.224 1.00 79.50 88 LYS A C 1
ATOM 710 O O . LYS A 1 88 ? 10.151 9.448 -0.564 1.00 79.50 88 LYS A O 1
ATOM 715 N N . PHE A 1 89 ? 9.422 7.900 -2.008 1.00 78.69 89 PHE A N 1
ATOM 716 C CA . PHE A 1 89 ? 8.094 8.481 -2.180 1.00 78.69 89 PHE A CA 1
ATOM 717 C C . PHE A 1 89 ? 7.185 8.162 -0.985 1.00 78.69 89 PHE A C 1
ATOM 719 O O . PHE A 1 89 ? 6.961 6.990 -0.670 1.00 78.69 89 PHE A O 1
ATOM 726 N N . SER A 1 90 ? 6.628 9.196 -0.357 1.00 73.06 90 SER A N 1
ATOM 727 C CA . SER A 1 90 ? 5.587 9.110 0.673 1.00 73.06 90 SER A CA 1
ATOM 728 C C . SER A 1 90 ? 4.480 10.116 0.368 1.00 73.06 90 SER A C 1
ATOM 730 O O . SER A 1 90 ? 4.770 11.272 0.055 1.00 73.06 90 SER A O 1
ATOM 732 N N . ILE A 1 91 ? 3.224 9.687 0.460 1.00 73.38 91 ILE A N 1
ATOM 733 C CA . ILE A 1 91 ? 2.066 10.573 0.346 1.00 73.38 91 ILE A CA 1
ATOM 734 C C . ILE A 1 91 ? 1.840 11.196 1.723 1.00 73.38 91 ILE A C 1
ATOM 736 O O . ILE A 1 91 ? 1.633 10.472 2.688 1.00 73.38 91 ILE A O 1
ATOM 740 N N . ASN A 1 92 ? 1.879 12.525 1.796 1.00 65.00 92 ASN A N 1
ATOM 741 C CA . ASN A 1 92 ? 1.362 13.290 2.927 1.00 65.00 92 ASN A CA 1
ATOM 742 C C . ASN A 1 92 ? 0.184 14.108 2.403 1.00 65.00 92 ASN A C 1
ATOM 744 O O . ASN A 1 92 ? 0.379 14.959 1.530 1.00 65.00 92 ASN A O 1
ATOM 748 N N . ARG A 1 93 ? -1.030 13.842 2.890 1.00 59.50 93 ARG A N 1
ATOM 749 C CA . ARG A 1 93 ? -2.151 14.762 2.677 1.00 59.50 93 ARG A CA 1
ATOM 750 C C . ARG A 1 93 ? -2.000 15.917 3.671 1.00 59.50 93 ARG A C 1
ATOM 752 O O . ARG A 1 93 ? -1.801 15.676 4.857 1.00 59.50 93 ARG A O 1
ATOM 759 N N . VAL A 1 94 ? -2.006 17.147 3.155 1.00 52.16 94 VAL A N 1
ATOM 760 C CA . VAL A 1 94 ? -2.063 18.389 3.951 1.00 52.16 94 VAL A CA 1
ATOM 761 C C . VAL A 1 94 ? -3.503 18.643 4.367 1.00 52.16 94 VAL A C 1
ATOM 763 O O . VAL A 1 94 ? -4.384 18.427 3.502 1.00 52.16 94 VAL A O 1
#

Secondary structure (DSSP, 8-state):
-HHHHHHHHS---HHHHHTT---HHHHHHHHHHHHS----S--HHHHHHHHHHHHHHHHHHHHHHHHHH---HHHHHHHHHHHHHHHT------

Organism: NCBI:txid411469

Radius of gyration: 25.43 Å; chains: 1; bounding box: 52×39×62 Å

Sequence (94 aa):
MLFEQLDKEEKINPAAILSRFTDAEEQKEIAAIFNTHLKYGLSSEDEDKALSDVVRKVKLASIEDEMVHTSDIMRWQELLSLKNKMQKFSINRV

Foldseek 3Di:
DQVVCCVPPVDDDVVVVLVVDPDPVVSVVSVVVVVPPPPPDQDPVRVQVVVLVVVLVVVLVVLVVCLVVDPDPVVNVVSVVVNVVSVPDGDDDD

pLDDT: mean 71.76, std 13.4, range [49.16, 89.06]